Protein AF-A0A0J7YPD6-F1 (afdb_monomer)

Foldseek 3Di:
DDPDDPVCVVVVVVVCVVDPDHDDDDDDLPQLVVLVVVLVVLVVVLVVLVVVVVVVVVVQVVVVVVCVVVVHDDDPVNRDPDPPPVNVVVSVVVSVVSVVVSVVSVVDDRDRPPDDPVCPPPVCVVPPDDDPVVVVVPPD

pLDDT: mean 75.89, std 16.98, range [38.28, 95.06]

Structure (mmCIF, N/CA/C/O backbone):
data_AF-A0A0J7YPD6-F1
#
_entry.id   AF-A0A0J7YPD6-F1
#
loop_
_atom_site.group_PDB
_atom_site.id
_atom_site.type_symbol
_atom_site.label_atom_id
_atom_site.label_alt_id
_atom_site.label_comp_id
_atom_site.label_asym_id
_atom_site.label_entity_id
_atom_site.label_seq_id
_atom_site.pdbx_PDB_ins_code
_atom_site.Cartn_x
_atom_site.Cartn_y
_atom_site.Cartn_z
_atom_site.occupancy
_atom_site.B_iso_or_equiv
_atom_site.auth_seq_id
_atom_site.auth_comp_id
_atom_site.auth_asym_id
_atom_site.auth_atom_id
_atom_site.pdbx_PDB_model_num
ATOM 1 N N . LEU A 1 1 ? -11.935 5.839 20.590 1.00 57.03 1 LEU A N 1
ATOM 2 C CA . LEU A 1 1 ? -10.568 6.197 20.111 1.00 57.03 1 LEU A CA 1
ATOM 3 C C . LEU A 1 1 ? -10.530 7.698 19.821 1.00 57.03 1 LEU A C 1
ATOM 5 O O . LEU A 1 1 ? -11.431 8.172 19.143 1.00 57.03 1 LEU A O 1
ATOM 9 N N . ILE A 1 2 ? -9.546 8.437 20.335 1.00 68.94 2 ILE A N 1
ATOM 10 C CA . ILE A 1 2 ? -9.393 9.885 20.109 1.00 68.94 2 ILE A CA 1
ATOM 11 C C . ILE A 1 2 ? -8.070 10.099 19.371 1.00 68.94 2 ILE A C 1
ATOM 13 O O . ILE A 1 2 ? -7.043 9.566 19.787 1.00 68.94 2 ILE A O 1
ATOM 17 N N . LEU A 1 3 ? -8.101 10.828 18.255 1.00 76.44 3 LEU A N 1
ATOM 18 C CA . LEU A 1 3 ? -6.914 11.138 17.458 1.00 76.44 3 LEU A CA 1
ATOM 19 C C . LEU A 1 3 ? -6.301 12.444 17.969 1.00 76.44 3 LEU A C 1
ATOM 21 O O . LEU A 1 3 ? -6.533 13.507 17.406 1.00 76.44 3 LEU A O 1
ATOM 25 N N . VAL A 1 4 ? -5.559 12.354 19.071 1.00 85.25 4 VAL A N 1
ATOM 26 C CA . VAL A 1 4 ? -4.825 13.477 19.669 1.00 85.25 4 VAL A CA 1
ATOM 27 C C . VAL A 1 4 ? -3.353 13.099 19.736 1.00 85.25 4 VAL A C 1
ATOM 29 O O . VAL A 1 4 ? -3.005 11.966 20.083 1.00 85.25 4 VAL A O 1
ATOM 32 N N . SER A 1 5 ? -2.480 14.028 19.351 1.00 85.62 5 SER A N 1
ATOM 33 C CA . SER A 1 5 ? -1.040 13.812 19.448 1.00 85.62 5 SER A CA 1
ATOM 34 C C . SER A 1 5 ? -0.618 13.721 20.927 1.00 85.62 5 SER A C 1
ATOM 36 O O . SER A 1 5 ? -1.230 14.371 21.776 1.00 85.62 5 SER A O 1
ATOM 38 N N . PRO A 1 6 ? 0.435 12.960 21.286 1.00 88.06 6 PRO A N 1
ATOM 39 C CA . PRO A 1 6 ? 0.851 12.828 22.687 1.00 88.06 6 PRO A CA 1
ATOM 40 C C . PRO A 1 6 ? 1.139 14.172 23.372 1.00 88.06 6 PRO A C 1
ATOM 42 O O . PRO A 1 6 ? 0.912 14.320 24.569 1.00 88.06 6 PRO A O 1
ATOM 45 N N . ASN A 1 7 ? 1.600 15.160 22.599 1.00 91.69 7 ASN A N 1
ATOM 46 C CA . ASN A 1 7 ? 1.915 16.505 23.072 1.00 91.69 7 ASN A CA 1
ATOM 47 C C . ASN A 1 7 ? 0.664 17.322 23.451 1.00 91.69 7 ASN A C 1
ATOM 49 O O . ASN A 1 7 ? 0.719 18.194 24.311 1.00 91.69 7 ASN A O 1
ATOM 53 N N . GLU A 1 8 ? -0.478 17.033 22.829 1.00 92.62 8 GLU A N 1
ATOM 54 C CA . GLU A 1 8 ? -1.731 17.781 22.999 1.00 92.62 8 GLU A CA 1
ATOM 55 C C . GLU A 1 8 ? -2.696 17.111 23.992 1.00 92.62 8 GLU A C 1
ATOM 57 O O . GLU A 1 8 ? -3.761 17.653 24.298 1.00 92.62 8 GLU A O 1
ATOM 62 N N . MET A 1 9 ? -2.318 15.955 24.548 1.00 88.88 9 MET A N 1
ATOM 63 C CA . MET A 1 9 ? -3.164 15.160 25.444 1.00 88.88 9 MET A CA 1
ATOM 64 C C . MET A 1 9 ? -3.577 15.935 26.706 1.00 88.88 9 MET A C 1
ATOM 66 O O . MET A 1 9 ? -4.706 15.817 27.182 1.00 88.88 9 MET A O 1
ATOM 70 N N . THR A 1 10 ? -2.680 16.772 27.233 1.00 89.88 10 THR A N 1
ATOM 71 C CA . THR A 1 10 ? -2.937 17.596 28.423 1.00 89.88 10 THR A CA 1
ATOM 72 C C . THR A 1 10 ? -4.004 18.660 28.160 1.00 89.88 10 THR A C 1
ATOM 74 O O . THR A 1 10 ? -4.907 18.842 28.976 1.00 89.88 10 THR A O 1
ATOM 77 N N . ALA A 1 11 ? -3.940 19.335 27.007 1.00 90.12 11 ALA A N 1
ATOM 78 C CA . ALA A 1 11 ? -4.933 20.333 26.609 1.00 90.12 11 ALA A CA 1
ATOM 79 C C . ALA A 1 11 ? -6.293 19.679 26.332 1.00 90.12 11 ALA A C 1
ATOM 81 O O . ALA A 1 11 ? -7.322 20.167 26.797 1.00 90.12 11 ALA A O 1
ATOM 82 N N . TYR A 1 12 ? -6.288 18.526 25.659 1.00 87.94 12 TYR A N 1
ATOM 83 C CA . TYR A 1 12 ? -7.489 17.728 25.434 1.00 87.94 12 TYR A CA 1
ATOM 84 C C . TYR A 1 12 ? -8.196 17.370 26.750 1.00 87.94 12 TYR A C 1
ATOM 86 O O . TYR A 1 12 ? -9.387 17.634 26.896 1.00 87.94 12 TYR A O 1
ATOM 94 N N . ASN A 1 13 ? -7.464 16.846 27.738 1.00 87.50 13 ASN A N 1
ATOM 95 C CA . ASN A 1 13 ? -8.042 16.471 29.032 1.00 87.50 13 ASN A CA 1
ATOM 96 C C . ASN A 1 13 ? -8.658 17.666 29.769 1.00 87.50 13 ASN A C 1
ATOM 98 O O . ASN A 1 13 ? -9.724 17.524 30.365 1.00 87.50 13 ASN A O 1
ATOM 102 N N . ARG A 1 14 ? -8.025 18.845 29.694 1.00 89.56 14 ARG A N 1
ATOM 103 C CA . ARG A 1 14 ? -8.584 20.084 30.250 1.00 89.56 14 ARG A CA 1
ATOM 104 C C . ARG A 1 14 ? -9.921 20.430 29.593 1.00 89.56 14 ARG A C 1
ATOM 106 O O . ARG A 1 14 ? -10.905 20.634 30.291 1.00 89.56 14 ARG A O 1
ATOM 113 N N . HIS A 1 15 ? -9.979 20.418 28.262 1.00 87.31 15 HIS A N 1
ATOM 114 C CA . HIS A 1 15 ? -11.220 20.697 27.541 1.00 87.31 15 HIS A CA 1
ATOM 115 C C . HIS A 1 15 ? -12.322 19.683 27.866 1.00 87.31 15 HIS A C 1
ATOM 117 O O . HIS A 1 15 ? -13.461 20.080 28.088 1.00 87.31 15 HIS A O 1
ATOM 123 N N . VAL A 1 16 ? -11.991 18.391 27.958 1.00 85.62 16 VAL A N 1
ATOM 124 C CA . VAL A 1 16 ? -12.953 17.341 28.337 1.00 85.62 16 VAL A CA 1
ATOM 125 C C . VAL A 1 16 ? -13.523 17.560 29.740 1.00 85.62 16 VAL A C 1
ATOM 127 O O . VAL A 1 16 ? -14.699 17.284 29.947 1.00 85.62 16 VAL A O 1
ATOM 130 N N . GLN A 1 17 ? -12.725 18.057 30.690 1.00 86.19 17 GLN A N 1
ATOM 131 C CA . GLN A 1 17 ? -13.209 18.398 32.034 1.00 86.19 17 GLN A CA 1
ATOM 132 C C . GLN A 1 17 ? -14.121 19.632 32.038 1.00 86.19 17 GLN A C 1
ATOM 134 O O . GLN A 1 17 ? -15.104 19.655 32.776 1.00 86.19 17 GLN A O 1
ATOM 139 N N . ASP A 1 18 ? -13.824 20.629 31.201 1.00 89.94 18 ASP A N 1
ATOM 140 C CA . ASP A 1 18 ? -14.636 21.846 31.066 1.00 89.94 18 ASP A CA 1
ATOM 141 C C . ASP A 1 18 ? -15.986 21.575 30.358 1.00 89.94 18 ASP A C 1
ATOM 143 O O . ASP A 1 18 ? -16.964 22.313 30.522 1.00 89.94 18 ASP A O 1
ATOM 147 N N . LEU A 1 19 ? -16.067 20.497 29.573 1.00 87.00 19 LEU A N 1
ATOM 148 C CA . LEU A 1 19 ? -17.271 20.055 28.873 1.00 87.00 19 LEU A CA 1
ATOM 149 C C . LEU A 1 19 ? -18.284 19.411 29.841 1.00 87.00 19 LEU A C 1
ATOM 151 O O . LEU A 1 19 ? -18.050 18.363 30.432 1.00 87.00 19 LEU A O 1
ATOM 155 N N . LYS A 1 20 ? -19.487 19.994 29.933 1.00 78.88 20 LYS A N 1
ATOM 156 C CA . LYS A 1 20 ? -20.601 19.487 30.769 1.00 78.88 20 LYS A CA 1
ATOM 157 C C . LYS A 1 20 ? -21.237 18.182 30.267 1.00 78.88 20 LYS A C 1
ATOM 159 O O . LYS A 1 20 ? -22.073 17.601 30.957 1.00 78.88 20 LYS A O 1
ATOM 164 N N . HIS A 1 21 ? -20.893 17.743 29.059 1.00 79.69 21 HIS A N 1
ATOM 165 C CA . HIS A 1 21 ? -21.481 16.574 28.412 1.00 79.69 21 HIS A CA 1
ATOM 166 C C . HIS A 1 21 ? -20.394 15.587 28.003 1.00 79.69 21 HIS A C 1
ATOM 168 O O . HIS A 1 21 ? -19.321 15.977 27.543 1.00 79.69 21 HIS A O 1
ATOM 174 N N . LYS A 1 22 ? -20.692 14.292 28.145 1.00 78.31 22 LYS A N 1
ATOM 175 C CA . LYS A 1 22 ? -19.779 13.222 27.747 1.00 78.31 22 LYS A CA 1
ATOM 176 C C . LYS A 1 22 ? -19.622 13.230 26.226 1.00 78.31 22 LYS A C 1
ATOM 178 O O . LYS A 1 22 ? -20.614 13.125 25.508 1.00 78.31 22 LYS A O 1
ATOM 183 N N . ILE A 1 23 ? -18.383 13.328 25.746 1.00 80.19 23 ILE A N 1
ATOM 184 C CA . ILE A 1 23 ? -18.084 13.194 24.317 1.00 80.19 23 ILE A CA 1
ATOM 185 C C . ILE A 1 23 ? -18.382 11.741 23.918 1.00 80.19 23 ILE A C 1
ATOM 187 O O . ILE A 1 23 ? -17.820 10.827 24.534 1.00 80.19 23 ILE A O 1
ATOM 191 N N . PRO A 1 24 ? -19.265 11.495 22.935 1.00 75.31 24 PRO A N 1
ATOM 192 C CA . PRO A 1 24 ? -19.485 10.149 22.437 1.00 75.31 24 PRO A CA 1
ATOM 193 C C . PRO A 1 24 ? -18.191 9.638 21.808 1.00 75.31 24 PRO A C 1
ATOM 195 O O . PRO A 1 24 ? -17.550 10.326 21.011 1.00 75.31 24 PRO A O 1
ATOM 198 N N . GLU A 1 25 ? -17.789 8.426 22.176 1.00 72.00 25 GLU A N 1
ATOM 199 C CA . GLU A 1 25 ? -16.646 7.804 21.528 1.00 72.00 25 GLU A CA 1
ATOM 200 C C . GLU A 1 25 ? -16.975 7.524 20.065 1.00 72.00 25 GLU A C 1
ATOM 202 O O . GLU A 1 25 ? -18.035 6.986 19.743 1.00 72.00 25 GLU A O 1
ATOM 207 N N . PHE A 1 26 ? -16.048 7.880 19.177 1.00 73.25 26 PHE A N 1
ATOM 208 C CA . PHE A 1 26 ? -16.195 7.559 17.768 1.00 73.25 26 PHE A CA 1
ATOM 209 C C . PHE A 1 26 ? -16.233 6.029 17.601 1.00 73.25 26 PHE A C 1
ATOM 211 O O . PHE A 1 26 ? -15.287 5.362 18.051 1.00 73.25 26 PHE A O 1
ATOM 218 N N . PRO A 1 27 ? -17.285 5.465 16.978 1.00 72.06 27 PRO A N 1
ATOM 219 C CA . PRO A 1 27 ? -17.408 4.027 16.789 1.00 72.06 27 PRO A CA 1
ATOM 220 C C . PRO A 1 27 ? -16.392 3.575 15.735 1.00 72.06 27 PRO A C 1
ATOM 222 O O . PRO A 1 27 ? -16.632 3.636 14.531 1.00 72.06 27 PRO A O 1
ATOM 225 N N . VAL A 1 28 ? -15.207 3.162 16.188 1.00 70.25 28 VAL A N 1
ATOM 226 C CA . VAL A 1 28 ? -14.197 2.566 15.311 1.00 70.25 28 VAL A CA 1
ATOM 227 C C . VAL A 1 28 ? -14.427 1.064 15.259 1.00 70.25 28 VAL A C 1
ATOM 229 O O . VAL A 1 28 ? -14.141 0.348 16.219 1.00 70.25 28 VAL A O 1
ATOM 232 N N . GLU A 1 29 ? -14.845 0.573 14.099 1.00 71.88 29 GLU A N 1
ATOM 233 C CA . GLU A 1 29 ? -14.910 -0.858 13.808 1.00 71.88 29 GLU A CA 1
ATOM 234 C C . GLU A 1 29 ? -13.499 -1.441 13.624 1.00 71.88 29 GLU A C 1
ATOM 236 O O . GLU A 1 29 ? -13.008 -1.646 12.510 1.00 71.88 29 GLU A O 1
ATOM 241 N N . LEU A 1 30 ? -12.814 -1.723 14.740 1.00 74.81 30 LEU A N 1
ATOM 242 C CA . LEU A 1 30 ? -11.449 -2.274 14.753 1.00 74.81 30 LEU A CA 1
ATOM 243 C C . LEU A 1 30 ? -11.344 -3.589 13.967 1.00 74.81 30 LEU A C 1
ATOM 245 O O . LEU A 1 30 ? -10.319 -3.871 13.348 1.00 74.81 30 LEU A O 1
ATOM 249 N N . ASN A 1 31 ? -12.435 -4.357 13.924 1.00 75.69 31 ASN A N 1
ATOM 250 C CA . ASN A 1 31 ? -12.535 -5.613 13.187 1.00 75.69 31 ASN A CA 1
ATOM 251 C C . ASN A 1 31 ? -12.317 -5.455 11.672 1.00 75.69 31 ASN A C 1
ATOM 253 O O . ASN A 1 31 ? -11.867 -6.397 11.019 1.00 75.69 31 ASN A O 1
ATOM 257 N N . MET A 1 32 ? -12.618 -4.279 11.112 1.00 77.44 32 MET A N 1
ATOM 258 C CA . MET A 1 32 ? -12.430 -3.983 9.689 1.00 77.44 32 MET A CA 1
ATOM 259 C C . MET A 1 32 ? -11.038 -3.424 9.383 1.00 77.44 32 MET A C 1
ATOM 261 O O . MET A 1 32 ? -10.592 -3.476 8.236 1.00 77.44 32 MET A O 1
ATOM 265 N N . LEU A 1 33 ? -10.308 -2.934 10.388 1.00 83.06 33 LEU A N 1
ATOM 266 C CA . LEU A 1 33 ? -8.992 -2.338 10.168 1.00 83.06 33 LEU A CA 1
ATOM 267 C C . LEU A 1 33 ? -7.956 -3.362 9.709 1.00 83.06 33 LEU A C 1
ATOM 269 O O 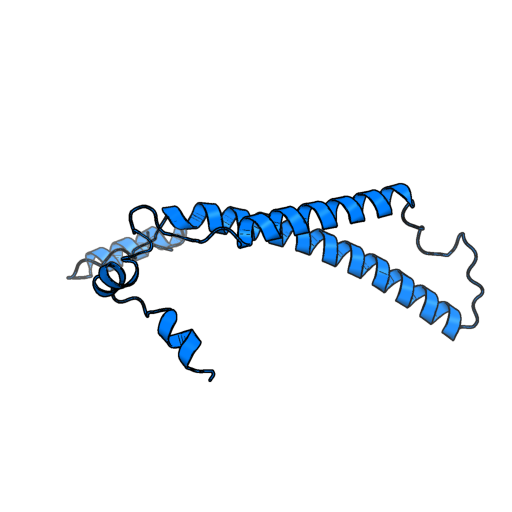. LEU A 1 33 ? -7.128 -3.038 8.864 1.00 83.06 33 LEU A O 1
ATOM 273 N N . ASP A 1 34 ? -7.995 -4.592 10.213 1.00 84.56 34 ASP A N 1
ATOM 274 C CA . ASP A 1 34 ? -7.039 -5.632 9.819 1.00 84.56 34 ASP A CA 1
ATOM 275 C C . ASP A 1 34 ? -7.106 -6.002 8.328 1.00 84.56 34 ASP A C 1
ATOM 277 O O . ASP A 1 34 ? -6.061 -5.970 7.665 1.00 84.56 34 ASP A O 1
ATOM 281 N N . PRO A 1 35 ? -8.280 -6.330 7.745 1.00 86.44 35 PRO A N 1
ATOM 282 C CA . PRO A 1 35 ? -8.366 -6.588 6.310 1.00 86.44 35 PRO A CA 1
ATOM 283 C C . PRO A 1 35 ? -8.035 -5.346 5.472 1.00 86.44 35 PRO A C 1
ATOM 285 O O . PRO A 1 35 ? -7.371 -5.472 4.443 1.00 86.44 35 PRO A O 1
ATOM 288 N N . ILE A 1 36 ? -8.403 -4.141 5.924 1.00 88.69 36 ILE A N 1
ATOM 289 C CA . ILE A 1 36 ? -8.036 -2.894 5.236 1.00 88.69 36 ILE A CA 1
ATOM 290 C C . ILE A 1 36 ? -6.513 -2.709 5.227 1.00 88.69 36 ILE A C 1
ATOM 292 O O . ILE A 1 36 ? -5.925 -2.485 4.169 1.00 88.69 36 ILE A O 1
ATOM 296 N N . LYS A 1 37 ? -5.844 -2.879 6.372 1.00 90.56 37 LYS A N 1
ATOM 297 C CA . LYS A 1 37 ? -4.380 -2.796 6.478 1.00 90.56 37 LYS A CA 1
ATOM 298 C C . LYS A 1 37 ? -3.691 -3.800 5.558 1.00 90.56 37 LYS A C 1
ATOM 300 O O . LYS A 1 37 ? -2.708 -3.446 4.910 1.00 90.56 37 LYS A O 1
ATOM 305 N N . ARG A 1 38 ? -4.202 -5.035 5.465 1.00 90.75 38 ARG A N 1
ATOM 306 C CA . ARG A 1 38 ? -3.670 -6.050 4.540 1.00 90.75 38 ARG A CA 1
ATOM 307 C C . ARG A 1 38 ? -3.763 -5.596 3.083 1.00 90.75 38 ARG A C 1
ATOM 309 O O . ARG A 1 38 ? -2.753 -5.646 2.381 1.00 90.75 38 ARG A O 1
ATOM 316 N N . ARG A 1 39 ? -4.921 -5.083 2.655 1.00 93.75 39 ARG A N 1
ATOM 317 C CA . ARG A 1 39 ? -5.122 -4.545 1.296 1.00 93.75 39 ARG A CA 1
ATOM 318 C C . ARG A 1 39 ? -4.183 -3.389 0.990 1.00 93.75 39 ARG A C 1
ATOM 320 O O . ARG A 1 39 ? -3.500 -3.418 -0.028 1.00 93.75 39 ARG A O 1
ATOM 327 N N . VAL A 1 40 ? -4.108 -2.409 1.892 1.00 94.62 40 VAL A N 1
ATOM 328 C CA . VAL A 1 40 ? -3.244 -1.231 1.728 1.00 94.62 40 VAL A CA 1
ATOM 329 C C . VAL A 1 40 ? -1.782 -1.654 1.633 1.00 94.62 40 VAL A C 1
ATOM 331 O O . VAL A 1 40 ? -1.078 -1.214 0.733 1.00 94.62 40 VAL A O 1
ATOM 334 N N . LYS A 1 41 ? -1.325 -2.576 2.487 1.00 94.94 41 LYS A N 1
ATOM 335 C CA . LYS A 1 41 ? 0.059 -3.066 2.456 1.00 94.94 41 LYS A CA 1
ATOM 336 C C . LYS A 1 41 ? 0.410 -3.741 1.125 1.00 94.94 41 LYS A C 1
ATOM 338 O O . LYS A 1 41 ? 1.494 -3.497 0.595 1.00 94.94 41 LYS A O 1
ATOM 343 N N . LEU A 1 42 ? -0.488 -4.572 0.588 1.00 94.31 42 LEU A N 1
ATOM 344 C CA . LEU A 1 42 ? -0.307 -5.212 -0.720 1.00 94.31 42 LEU A CA 1
ATOM 345 C C . LEU A 1 42 ? -0.287 -4.177 -1.851 1.00 94.31 42 LEU A C 1
ATOM 347 O O . LEU A 1 42 ? 0.634 -4.188 -2.667 1.00 94.31 42 LEU A O 1
ATOM 351 N N . ALA A 1 43 ? -1.243 -3.246 -1.855 1.00 94.38 43 ALA A N 1
ATOM 352 C CA . ALA A 1 43 ? -1.336 -2.191 -2.858 1.00 94.38 43 ALA A CA 1
ATOM 353 C C . ALA A 1 43 ? -0.104 -1.272 -2.846 1.00 94.38 43 ALA A C 1
ATOM 355 O O . ALA A 1 43 ? 0.494 -1.044 -3.891 1.00 94.38 43 ALA A O 1
ATOM 356 N N . SER A 1 44 ? 0.350 -0.820 -1.672 1.00 95.06 44 SER A N 1
ATOM 357 C CA . SER A 1 44 ? 1.551 0.016 -1.547 1.00 95.06 44 SER A CA 1
ATOM 358 C C . SER A 1 44 ? 2.824 -0.706 -1.986 1.00 95.06 44 SER A C 1
ATOM 360 O O . SER A 1 44 ? 3.735 -0.075 -2.519 1.00 95.06 44 SER A O 1
ATOM 362 N N . ARG A 1 45 ? 2.929 -2.024 -1.765 1.00 93.44 45 ARG A N 1
ATOM 363 C CA . ARG A 1 45 ? 4.072 -2.802 -2.263 1.00 93.44 45 ARG A CA 1
ATOM 364 C C . ARG A 1 45 ? 4.056 -2.888 -3.789 1.00 93.44 45 ARG A C 1
ATOM 366 O O . ARG A 1 45 ? 5.098 -2.690 -4.408 1.00 93.44 45 ARG A O 1
ATOM 373 N N . LEU A 1 46 ? 2.889 -3.147 -4.379 1.00 93.62 46 LEU A N 1
ATOM 374 C CA . LEU A 1 46 ? 2.721 -3.183 -5.830 1.00 93.62 46 LEU A CA 1
ATOM 375 C C . LEU A 1 46 ? 3.027 -1.816 -6.462 1.00 93.62 46 LEU A C 1
ATOM 377 O O . LEU A 1 46 ? 3.782 -1.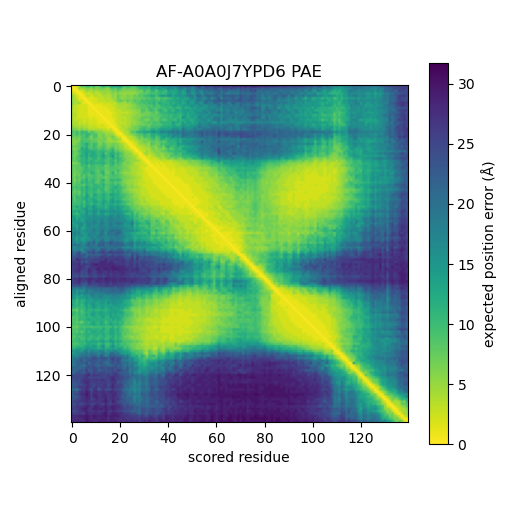751 -7.426 1.00 93.62 46 LEU A O 1
ATOM 381 N N . ASP A 1 47 ? 2.518 -0.731 -5.883 1.00 93.69 47 ASP A N 1
ATOM 382 C CA . ASP A 1 47 ? 2.739 0.635 -6.367 1.00 93.69 47 ASP A CA 1
ATOM 383 C C . ASP A 1 47 ? 4.229 1.026 -6.377 1.00 93.69 47 ASP A C 1
ATOM 385 O O . ASP A 1 47 ? 4.743 1.571 -7.356 1.00 93.69 47 ASP A O 1
ATOM 389 N N . LYS A 1 48 ? 4.983 0.639 -5.340 1.00 93.69 48 LYS A N 1
ATOM 390 C CA . LYS A 1 48 ? 6.445 0.827 -5.300 1.00 93.69 48 LYS A CA 1
ATOM 391 C C . LYS A 1 48 ? 7.171 0.084 -6.423 1.00 93.69 48 LYS A C 1
ATOM 393 O O . LYS A 1 48 ? 8.109 0.618 -7.012 1.00 93.69 48 LYS A O 1
ATOM 398 N N . LEU A 1 49 ? 6.752 -1.142 -6.734 1.00 90.06 49 LEU A N 1
ATOM 399 C CA . LEU A 1 49 ? 7.350 -1.909 -7.828 1.00 90.06 49 LEU A CA 1
ATOM 400 C C . LEU A 1 49 ? 6.991 -1.318 -9.195 1.00 90.06 49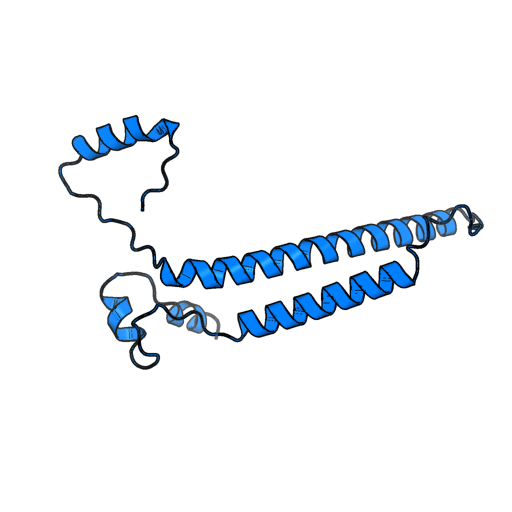 LEU A C 1
ATOM 402 O O . LEU A 1 49 ? 7.870 -1.180 -10.043 1.00 90.06 49 LEU A O 1
ATOM 406 N N . LEU A 1 50 ? 5.731 -0.926 -9.398 1.00 90.31 50 LEU A N 1
ATOM 407 C CA . LEU A 1 50 ? 5.271 -0.326 -10.651 1.00 90.31 50 LEU A CA 1
ATOM 408 C C . LEU A 1 50 ? 5.939 1.025 -10.914 1.00 90.31 50 LEU A C 1
ATOM 410 O O . LEU A 1 50 ? 6.404 1.267 -12.025 1.00 90.31 50 LEU A O 1
ATOM 414 N N . SER A 1 51 ? 6.040 1.883 -9.898 1.00 88.50 51 SER A N 1
ATOM 415 C CA . SER A 1 51 ? 6.721 3.177 -10.012 1.00 88.50 51 SER A CA 1
ATOM 416 C C . SER A 1 51 ? 8.216 3.019 -10.306 1.00 88.50 51 SER A C 1
ATOM 418 O O . SER A 1 51 ? 8.741 3.734 -11.160 1.00 88.50 51 SER A O 1
ATOM 420 N N . SER A 1 52 ? 8.892 2.038 -9.694 1.00 87.00 52 SER A N 1
ATOM 421 C CA . SER A 1 52 ? 10.293 1.718 -10.001 1.00 87.00 52 SER A CA 1
ATOM 422 C C . SER A 1 52 ? 10.481 1.248 -11.449 1.00 87.00 52 SER A C 1
ATOM 424 O O . SER A 1 52 ? 11.356 1.760 -12.151 1.00 87.00 52 SER A O 1
ATOM 426 N N . THR A 1 53 ? 9.643 0.322 -11.928 1.00 85.75 53 THR A N 1
ATOM 427 C CA . THR A 1 53 ? 9.698 -0.150 -13.321 1.00 85.75 53 THR A CA 1
ATOM 428 C C . THR A 1 53 ? 9.379 0.972 -14.305 1.00 85.75 53 THR A C 1
ATOM 430 O O . THR A 1 53 ? 10.094 1.135 -15.292 1.00 85.75 53 THR A O 1
ATOM 433 N N . LYS A 1 54 ? 8.360 1.792 -14.018 1.00 86.81 54 LYS A N 1
ATOM 434 C CA . LYS A 1 54 ? 7.984 2.939 -14.851 1.00 86.81 54 LYS A CA 1
ATOM 435 C C . LYS A 1 54 ? 9.114 3.961 -14.943 1.00 86.81 54 LYS A C 1
ATOM 437 O O . LYS A 1 54 ? 9.399 4.424 -16.040 1.00 86.81 54 LYS A O 1
ATOM 442 N N . LYS A 1 55 ? 9.783 4.276 -13.829 1.00 86.56 55 LYS A N 1
ATOM 443 C CA . LYS A 1 55 ? 10.936 5.187 -13.817 1.00 86.56 55 LYS A CA 1
ATOM 444 C C . LYS A 1 55 ? 12.076 4.646 -14.679 1.00 86.56 55 LYS A C 1
ATOM 446 O O . LYS A 1 55 ? 12.526 5.338 -15.579 1.00 86.56 55 LYS A O 1
ATOM 451 N N . SER A 1 56 ? 12.455 3.383 -14.481 1.00 83.06 56 SER A N 1
ATOM 452 C CA . SER A 1 56 ? 13.513 2.741 -15.270 1.00 83.06 56 SER A CA 1
ATOM 453 C C . SER A 1 56 ? 13.180 2.667 -16.766 1.00 83.06 56 SER A C 1
ATOM 455 O O . SER A 1 56 ? 14.054 2.878 -17.598 1.00 83.06 56 SER A O 1
ATOM 457 N N . SER A 1 57 ? 11.925 2.389 -17.131 1.00 83.62 57 SER A N 1
ATOM 458 C CA . SER A 1 57 ? 11.487 2.403 -18.533 1.00 83.62 57 SER A CA 1
ATOM 459 C C . SER A 1 57 ? 11.463 3.815 -19.113 1.00 83.62 57 SER A C 1
ATOM 461 O O . SER A 1 57 ? 11.860 4.010 -20.253 1.00 83.62 57 SER A O 1
ATOM 463 N N . SER A 1 58 ? 11.013 4.802 -18.337 1.00 83.81 58 SER A N 1
ATOM 464 C CA . SER A 1 58 ? 10.947 6.194 -18.779 1.00 83.81 58 SER A CA 1
ATOM 465 C C . SER A 1 58 ? 12.336 6.789 -18.988 1.00 83.81 58 SER A C 1
ATOM 467 O O . SER A 1 58 ? 12.526 7.523 -19.948 1.00 83.81 58 SER A O 1
ATOM 469 N N . GLU A 1 59 ? 13.297 6.473 -18.118 1.00 83.88 59 GLU A N 1
ATOM 470 C CA . GLU A 1 59 ? 14.697 6.889 -18.263 1.00 83.88 59 GLU A CA 1
ATOM 471 C C . GLU A 1 59 ? 15.320 6.301 -19.534 1.00 83.88 59 GLU A C 1
ATOM 473 O O . GLU A 1 59 ? 15.992 7.022 -20.265 1.00 83.88 59 GLU A O 1
ATOM 478 N N . ARG A 1 60 ? 15.034 5.027 -19.847 1.00 81.56 60 ARG A N 1
ATOM 479 C CA . ARG A 1 60 ? 15.471 4.393 -21.102 1.00 81.56 60 ARG A CA 1
ATOM 480 C C . ARG A 1 60 ? 14.868 5.056 -22.328 1.00 81.56 60 ARG A C 1
ATOM 482 O O . ARG A 1 60 ? 15.614 5.485 -23.195 1.00 81.56 60 ARG A O 1
ATOM 489 N N . ASN A 1 61 ? 13.543 5.188 -22.369 1.00 84.50 61 ASN A N 1
ATOM 490 C CA . ASN A 1 61 ? 12.861 5.801 -23.508 1.00 84.50 61 ASN A CA 1
ATOM 491 C C . ASN A 1 61 ? 13.305 7.252 -23.710 1.00 84.50 61 ASN A C 1
ATOM 493 O O . ASN A 1 61 ? 13.431 7.704 -24.842 1.00 84.50 61 ASN A O 1
ATOM 497 N N . TRP A 1 62 ? 13.533 7.992 -22.620 1.00 86.62 62 TRP A N 1
ATOM 498 C CA . TRP A 1 62 ? 14.085 9.339 -22.700 1.00 86.62 62 TRP A CA 1
ATOM 499 C C . TRP A 1 62 ? 15.494 9.313 -23.297 1.00 86.62 62 TRP A C 1
ATOM 501 O O . TRP A 1 62 ? 15.758 10.054 -24.236 1.00 86.62 62 TRP A O 1
ATOM 511 N N . PHE A 1 63 ? 16.381 8.445 -22.813 1.00 82.94 63 PHE A N 1
ATOM 512 C CA . PHE A 1 63 ? 17.753 8.349 -23.313 1.00 82.94 63 PHE A CA 1
ATOM 513 C C . PHE A 1 63 ? 17.823 7.964 -24.798 1.00 82.94 63 PHE A C 1
ATOM 515 O O . PHE A 1 63 ? 18.483 8.646 -25.576 1.00 82.94 63 PHE A O 1
ATOM 522 N N . GLU A 1 64 ? 17.080 6.932 -25.200 1.00 84.31 64 GLU A N 1
ATOM 523 C CA . GLU A 1 64 ? 16.991 6.465 -26.588 1.00 84.31 64 GLU A CA 1
ATOM 524 C C . GLU A 1 64 ? 16.449 7.556 -27.518 1.00 84.31 64 GLU A C 1
ATOM 526 O O . GLU A 1 64 ? 17.013 7.816 -28.580 1.00 84.31 64 GLU A O 1
ATOM 531 N N . LYS A 1 65 ? 15.401 8.265 -27.081 1.00 86.62 65 LYS A N 1
ATOM 532 C CA . LYS A 1 65 ? 14.820 9.364 -27.851 1.00 86.62 65 LYS A CA 1
ATOM 533 C C . LYS A 1 65 ? 15.803 10.522 -28.039 1.00 86.62 65 LYS A C 1
ATOM 535 O O . LYS A 1 65 ? 15.932 11.013 -29.152 1.00 86.62 65 LYS A O 1
ATOM 540 N N . ASN A 1 66 ? 16.513 10.937 -26.987 1.00 86.56 66 ASN A N 1
ATOM 541 C CA . ASN A 1 66 ? 17.495 12.022 -27.107 1.00 86.56 66 ASN A CA 1
ATOM 542 C C . ASN A 1 66 ? 18.687 11.624 -27.985 1.00 86.56 66 ASN A C 1
ATOM 544 O O . ASN A 1 66 ? 19.158 12.443 -28.765 1.00 86.56 66 ASN A O 1
ATOM 548 N N . ALA A 1 67 ? 19.165 10.381 -27.887 1.00 84.81 67 ALA A N 1
ATOM 549 C CA . ALA A 1 67 ? 20.238 9.900 -28.754 1.00 84.81 67 ALA A CA 1
ATOM 550 C C . ALA A 1 67 ? 19.814 9.918 -30.230 1.00 84.81 67 ALA A C 1
ATOM 552 O O . ALA A 1 67 ? 20.565 10.402 -31.072 1.00 84.81 67 ALA A O 1
ATOM 553 N N . SER A 1 68 ? 18.583 9.480 -30.521 1.00 84.44 68 SER A N 1
ATOM 554 C CA . SER A 1 68 ? 18.009 9.553 -31.867 1.00 84.44 68 SER A CA 1
ATOM 555 C C . SER A 1 68 ? 17.825 10.989 -32.359 1.00 84.44 68 SER A C 1
ATOM 557 O O . SER A 1 68 ? 18.021 11.239 -33.540 1.00 84.44 68 SER A O 1
ATOM 559 N N . GLU A 1 69 ? 17.437 11.928 -31.495 1.00 86.69 69 GLU A N 1
ATOM 560 C CA . GLU A 1 69 ? 17.291 13.344 -31.867 1.00 86.69 69 GLU A CA 1
ATOM 561 C C . GLU A 1 69 ? 18.641 14.032 -32.123 1.00 86.69 69 GLU A C 1
ATOM 563 O O . GLU A 1 69 ? 18.694 15.028 -32.840 1.00 86.69 69 GLU A O 1
ATOM 568 N N . MET A 1 70 ? 19.729 13.510 -31.551 1.00 85.50 70 MET A N 1
ATOM 569 C CA . MET A 1 70 ? 21.086 14.034 -31.727 1.00 85.50 70 MET A CA 1
ATOM 570 C C . MET A 1 70 ? 21.919 13.260 -32.764 1.00 85.50 70 MET A C 1
ATOM 572 O O . MET A 1 70 ? 23.117 13.520 -32.868 1.00 85.50 70 MET A O 1
ATOM 576 N N . ASP A 1 71 ? 21.316 12.320 -33.505 1.00 81.38 71 ASP A N 1
ATOM 577 C CA . ASP A 1 71 ? 22.003 11.395 -34.428 1.00 81.38 71 ASP A CA 1
ATOM 578 C C . ASP A 1 71 ? 23.222 10.690 -33.788 1.00 81.38 71 ASP A C 1
ATOM 580 O O . ASP A 1 71 ? 24.233 10.401 -34.433 1.00 81.38 71 ASP A O 1
ATOM 584 N N . ILE A 1 72 ? 23.137 10.400 -32.485 1.00 80.56 72 ILE A N 1
ATOM 585 C CA . ILE A 1 72 ? 24.181 9.697 -31.736 1.00 80.56 72 ILE A CA 1
ATOM 586 C C . ILE A 1 72 ? 23.955 8.191 -31.880 1.00 80.56 72 ILE A C 1
ATOM 588 O O . ILE A 1 72 ? 22.908 7.667 -31.496 1.00 80.56 72 ILE A O 1
ATOM 592 N N . ILE A 1 73 ? 24.968 7.476 -32.376 1.00 72.81 73 ILE A N 1
ATOM 593 C CA . ILE A 1 73 ? 24.980 6.010 -32.374 1.00 72.81 73 ILE A CA 1
ATOM 594 C C . ILE A 1 73 ? 25.194 5.541 -30.931 1.00 72.81 73 ILE A C 1
ATOM 596 O O . ILE A 1 73 ? 26.214 5.837 -30.309 1.00 72.81 73 ILE A O 1
ATOM 600 N N . LEU A 1 74 ? 24.204 4.835 -30.390 1.00 66.25 74 LEU A N 1
ATOM 601 C CA . LEU A 1 74 ? 24.270 4.222 -29.069 1.00 66.25 74 LEU A CA 1
ATOM 602 C C . LEU A 1 74 ? 25.108 2.943 -29.131 1.00 66.25 74 LEU A C 1
ATOM 604 O O . LEU A 1 74 ? 24.628 1.926 -29.625 1.00 66.25 74 LEU A O 1
ATOM 608 N N . ASP A 1 75 ? 26.329 2.985 -28.600 1.00 67.25 75 ASP A N 1
ATOM 609 C CA . ASP A 1 75 ? 27.067 1.765 -28.264 1.00 67.25 75 ASP A CA 1
ATOM 610 C C . ASP A 1 75 ? 26.454 1.096 -27.021 1.00 67.25 75 ASP A C 1
ATOM 612 O O . ASP A 1 75 ? 25.993 1.773 -26.093 1.00 67.25 75 ASP A O 1
ATOM 616 N N . ASP A 1 76 ? 26.498 -0.240 -26.974 1.00 62.47 76 ASP A N 1
ATOM 617 C CA . ASP A 1 76 ? 25.977 -1.063 -25.866 1.00 62.47 76 ASP A CA 1
ATOM 618 C C . ASP A 1 76 ? 26.569 -0.67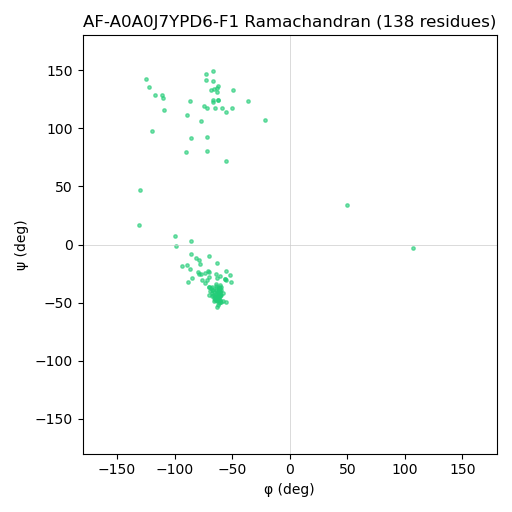4 -24.490 1.00 62.47 76 ASP A C 1
ATOM 620 O O . ASP A 1 76 ? 25.935 -0.888 -23.453 1.00 62.47 76 ASP A O 1
ATOM 624 N N . ASP A 1 77 ? 27.746 -0.037 -24.476 1.00 64.69 77 ASP A N 1
ATOM 625 C CA . ASP A 1 77 ? 28.435 0.451 -23.275 1.00 64.69 77 ASP A CA 1
ATOM 626 C C . ASP A 1 77 ? 27.891 1.795 -22.741 1.00 64.69 77 ASP A C 1
ATOM 628 O O . ASP A 1 77 ? 28.038 2.101 -21.553 1.00 64.69 77 ASP A O 1
ATOM 632 N N . LEU A 1 78 ? 27.253 2.603 -23.598 1.00 61.28 78 LEU A N 1
ATOM 633 C CA . LEU A 1 78 ? 26.647 3.898 -23.250 1.00 61.28 78 LEU A CA 1
ATOM 634 C C . LEU A 1 78 ? 25.162 3.772 -22.896 1.00 61.28 78 LEU A C 1
ATOM 636 O O . LEU A 1 78 ? 24.604 4.660 -22.242 1.00 61.28 78 LEU A O 1
ATOM 640 N N . ALA A 1 79 ? 24.516 2.673 -23.291 1.00 61.59 79 ALA A N 1
ATOM 641 C CA . ALA A 1 79 ? 23.136 2.398 -22.930 1.00 61.59 79 ALA A CA 1
ATOM 642 C C . ALA A 1 79 ? 22.990 2.239 -21.398 1.00 61.59 79 ALA A C 1
ATOM 644 O O . ALA A 1 79 ? 23.778 1.534 -20.758 1.00 61.59 79 ALA A O 1
ATOM 645 N N . PRO A 1 80 ? 21.976 2.859 -20.759 1.00 63.06 80 PRO A N 1
ATOM 646 C CA . PRO A 1 80 ? 21.734 2.703 -19.329 1.00 63.06 80 PRO A CA 1
ATOM 647 C C . PRO A 1 80 ? 21.594 1.218 -18.996 1.00 63.06 80 PRO A C 1
ATOM 649 O O . PRO A 1 80 ? 20.642 0.581 -19.453 1.00 63.06 80 PRO A O 1
ATOM 652 N N . LYS A 1 81 ? 22.560 0.705 -18.208 1.00 63.81 81 LYS A N 1
ATOM 653 C CA . LYS A 1 81 ? 22.765 -0.713 -17.854 1.00 63.81 81 LYS A CA 1
ATOM 654 C C . LYS A 1 81 ? 21.485 -1.517 -18.035 1.00 63.81 81 LYS A C 1
ATOM 656 O O . LYS A 1 81 ? 20.540 -1.366 -17.246 1.00 63.81 81 LYS A O 1
ATOM 661 N N . MET A 1 82 ? 21.447 -2.353 -19.077 1.00 59.25 82 MET A N 1
ATOM 662 C CA . MET A 1 82 ? 20.342 -3.283 -19.271 1.00 59.25 82 MET A CA 1
ATOM 663 C C . MET A 1 82 ? 20.150 -4.027 -17.953 1.00 59.25 82 MET A C 1
ATOM 665 O O . MET A 1 82 ? 21.062 -4.668 -17.431 1.00 59.25 82 MET A O 1
ATOM 669 N N . THR A 1 83 ? 18.977 -3.861 -17.344 1.00 62.97 83 THR A N 1
ATOM 670 C CA . THR A 1 83 ? 18.636 -4.648 -16.165 1.00 62.97 83 THR A CA 1
ATOM 671 C C . THR A 1 83 ? 18.699 -6.094 -16.605 1.00 62.97 83 THR A C 1
ATOM 673 O O . THR A 1 83 ? 17.932 -6.455 -17.495 1.00 62.97 83 THR A O 1
ATOM 676 N N . ASP A 1 84 ? 19.607 -6.873 -16.008 1.00 70.50 84 ASP A N 1
ATOM 677 C CA . ASP A 1 84 ? 19.801 -8.297 -16.285 1.00 70.50 84 ASP A CA 1
ATOM 678 C C . ASP A 1 84 ? 18.442 -8.948 -16.566 1.00 70.50 84 ASP A C 1
ATOM 680 O O . ASP A 1 84 ? 17.524 -8.824 -15.746 1.00 70.50 84 ASP A O 1
ATOM 684 N N . HIS A 1 85 ? 18.280 -9.592 -17.723 1.00 71.00 85 HIS A N 1
ATOM 685 C CA . HIS A 1 85 ? 17.014 -10.198 -18.136 1.00 71.00 85 HIS A CA 1
ATOM 686 C C . HIS A 1 85 ? 16.437 -11.120 -17.051 1.00 71.00 85 HIS A C 1
ATOM 688 O O . HIS A 1 85 ? 15.218 -11.179 -16.863 1.00 71.00 85 HIS A O 1
ATOM 694 N N . ARG A 1 86 ? 17.297 -11.781 -16.259 1.00 73.75 86 ARG A N 1
ATOM 695 C CA . ARG A 1 86 ? 16.863 -12.574 -15.098 1.00 73.75 86 ARG A CA 1
ATOM 696 C C . ARG A 1 86 ? 16.243 -11.708 -14.003 1.00 73.75 86 ARG A C 1
ATOM 698 O O . ARG A 1 86 ? 15.239 -12.097 -13.410 1.00 73.75 86 ARG A O 1
ATOM 705 N N . SER A 1 87 ? 16.815 -10.537 -13.734 1.00 80.62 87 SER A N 1
ATOM 706 C CA . SER A 1 87 ? 16.293 -9.573 -12.760 1.00 80.62 87 SER A CA 1
ATOM 707 C C . SER A 1 87 ? 14.966 -8.949 -13.210 1.00 80.62 87 SER A C 1
ATOM 709 O O . SER A 1 87 ? 14.066 -8.786 -12.386 1.00 80.62 87 SER A O 1
ATOM 711 N N . ALA A 1 88 ? 14.805 -8.672 -14.508 1.00 80.56 88 ALA A N 1
ATOM 712 C CA . ALA A 1 88 ? 13.567 -8.143 -15.077 1.00 80.56 88 ALA A CA 1
ATOM 713 C C . ALA A 1 88 ? 12.424 -9.163 -14.966 1.00 80.56 88 ALA A C 1
ATOM 715 O O . ALA A 1 88 ? 11.373 -8.851 -14.407 1.00 80.56 88 ALA A O 1
ATOM 716 N N . LYS A 1 89 ? 12.677 -10.415 -15.369 1.00 85.38 89 LYS A N 1
ATOM 717 C CA . LYS A 1 89 ? 11.698 -11.508 -15.275 1.00 85.38 89 LYS A CA 1
ATOM 718 C C . LYS A 1 89 ? 11.273 -11.803 -13.832 1.00 85.38 89 LYS A C 1
ATOM 720 O O . LYS A 1 89 ? 10.107 -12.082 -13.570 1.00 85.38 89 LYS A O 1
ATOM 725 N N . ARG A 1 90 ? 12.204 -11.711 -12.872 1.00 86.62 90 ARG A N 1
ATOM 726 C CA . ARG A 1 90 ? 11.889 -11.836 -11.436 1.00 86.62 90 ARG A CA 1
ATOM 727 C C . ARG A 1 90 ? 10.956 -10.725 -10.956 1.00 86.62 90 ARG A C 1
ATOM 729 O O . ARG A 1 90 ? 9.984 -11.022 -10.271 1.00 86.62 90 ARG A O 1
ATOM 736 N N . LYS A 1 91 ? 11.225 -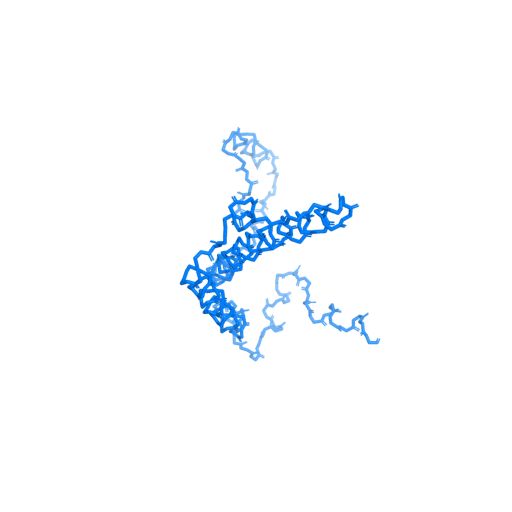9.469 -11.332 1.00 86.50 91 LYS A N 1
ATOM 737 C CA . LYS A 1 91 ? 10.375 -8.322 -10.972 1.00 86.50 91 LYS A CA 1
ATOM 738 C C . LYS A 1 91 ? 8.979 -8.434 -11.579 1.00 86.50 91 LYS A C 1
ATOM 740 O O . LYS A 1 91 ? 8.005 -8.132 -10.904 1.00 86.50 91 LYS A O 1
ATOM 745 N N . GLU A 1 92 ? 8.880 -8.883 -12.824 1.00 88.19 92 GLU A N 1
ATOM 746 C CA . GLU A 1 92 ? 7.601 -9.097 -13.504 1.00 88.19 92 GLU A CA 1
ATOM 747 C C . GLU A 1 92 ? 6.778 -10.203 -12.830 1.00 88.19 92 GLU A C 1
ATOM 749 O O . GLU A 1 92 ? 5.613 -9.996 -12.495 1.00 88.19 92 GLU A O 1
ATOM 754 N N . SER A 1 93 ? 7.406 -11.342 -12.517 1.00 91.62 93 SER A N 1
ATOM 755 C CA . SER A 1 93 ? 6.760 -12.419 -11.758 1.00 91.62 93 SER A CA 1
ATOM 756 C C . SER A 1 93 ? 6.312 -11.961 -10.364 1.00 91.62 93 SER A C 1
ATOM 758 O O . SER A 1 93 ? 5.211 -12.303 -9.928 1.00 91.62 93 SER A O 1
ATOM 760 N N . GLU A 1 94 ? 7.122 -11.151 -9.674 1.00 91.69 94 GLU A N 1
ATOM 761 C CA . GLU A 1 94 ? 6.741 -10.563 -8.388 1.00 91.69 94 GLU A CA 1
ATOM 762 C C . GLU A 1 94 ? 5.530 -9.628 -8.535 1.00 91.69 94 GLU A C 1
ATOM 764 O O . GLU A 1 94 ? 4.584 -9.730 -7.754 1.00 91.69 94 GLU A O 1
ATOM 769 N N . GLN A 1 95 ? 5.508 -8.764 -9.555 1.00 92.50 95 GLN A N 1
ATOM 770 C CA . GLN A 1 95 ? 4.368 -7.884 -9.827 1.00 92.50 95 GLN A CA 1
ATOM 771 C C . GLN A 1 95 ? 3.087 -8.674 -10.093 1.00 92.50 95 GLN A C 1
A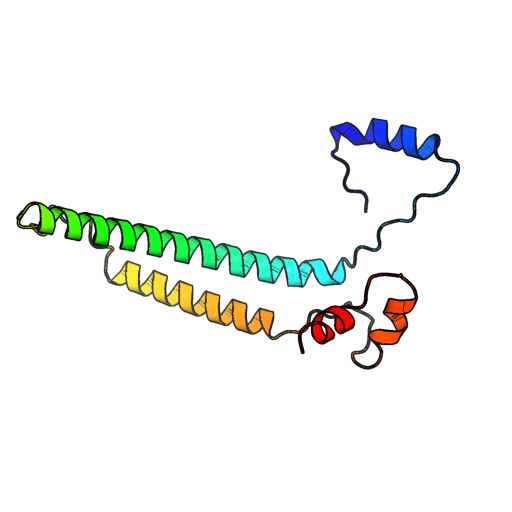TOM 773 O O . GLN A 1 95 ? 2.040 -8.327 -9.548 1.00 92.50 95 GLN A O 1
ATOM 778 N N . GLU A 1 96 ? 3.168 -9.744 -10.882 1.00 93.81 96 GLU A N 1
ATOM 779 C CA . GLU A 1 96 ? 2.018 -10.588 -11.200 1.00 93.81 96 GLU A CA 1
ATOM 780 C C . GLU A 1 96 ? 1.492 -11.314 -9.954 1.00 93.81 96 GLU A C 1
ATOM 782 O O . GLU A 1 96 ? 0.301 -11.249 -9.649 1.00 93.81 96 GLU A O 1
ATOM 787 N N . SER A 1 97 ? 2.380 -11.904 -9.147 1.00 93.94 97 SER A N 1
ATOM 788 C CA . SER A 1 97 ? 1.978 -12.539 -7.884 1.00 93.94 97 SER A CA 1
ATOM 789 C C . SER A 1 97 ? 1.305 -11.558 -6.913 1.00 93.94 97 SER A C 1
ATOM 791 O O . SER A 1 97 ? 0.305 -11.895 -6.277 1.00 93.94 97 SER A O 1
ATOM 793 N N . LEU A 1 98 ? 1.795 -10.315 -6.829 1.00 92.81 98 LEU A N 1
ATOM 794 C CA . LEU A 1 98 ? 1.199 -9.274 -5.990 1.00 92.81 98 LEU A CA 1
ATOM 795 C C . LEU A 1 98 ? -0.149 -8.790 -6.528 1.00 92.81 98 LEU A C 1
ATOM 797 O O . LEU A 1 98 ? -1.049 -8.527 -5.731 1.00 92.81 98 LEU A O 1
ATOM 801 N N . ARG A 1 99 ? -0.317 -8.701 -7.853 1.00 93.25 99 ARG A N 1
ATOM 802 C CA . ARG A 1 99 ? -1.609 -8.399 -8.488 1.00 93.25 99 ARG A CA 1
ATOM 803 C C . ARG A 1 99 ? -2.638 -9.475 -8.169 1.00 93.25 99 ARG A C 1
ATOM 805 O O . ARG A 1 99 ? -3.750 -9.141 -7.768 1.00 93.25 99 ARG A O 1
ATOM 812 N N . GLN A 1 100 ? -2.259 -10.746 -8.285 1.00 95.06 100 GLN A N 1
ATOM 813 C CA . GLN A 1 100 ? -3.132 -11.874 -7.959 1.00 95.06 100 GLN A CA 1
ATOM 814 C C . GLN A 1 100 ? -3.504 -11.888 -6.473 1.00 95.06 100 GLN A C 1
ATOM 816 O O . GLN A 1 100 ? -4.683 -11.987 -6.138 1.00 95.06 100 GLN A O 1
ATOM 821 N N . ALA A 1 101 ? -2.527 -11.700 -5.580 1.00 92.56 101 ALA A N 1
ATOM 822 C CA . ALA A 1 101 ? -2.771 -11.622 -4.141 1.00 92.56 101 ALA A CA 1
ATOM 823 C C . ALA A 1 101 ? -3.689 -10.446 -3.766 1.00 92.56 101 ALA A C 1
ATOM 825 O O . ALA A 1 101 ? -4.593 -10.602 -2.944 1.00 92.56 101 ALA A O 1
ATOM 826 N N . LEU A 1 102 ? -3.489 -9.275 -4.381 1.00 92.25 102 LEU A N 1
ATOM 827 C CA . LEU A 1 102 ? -4.346 -8.112 -4.168 1.00 92.25 102 LEU A CA 1
ATOM 828 C C . LEU A 1 102 ? -5.766 -8.371 -4.682 1.00 92.25 102 LEU A C 1
ATOM 830 O O . LEU A 1 102 ? -6.719 -8.091 -3.962 1.00 92.25 102 LEU A O 1
ATOM 834 N N . LYS A 1 103 ? -5.917 -8.943 -5.881 1.00 93.12 103 LYS A N 1
ATOM 835 C CA . LYS A 1 103 ? -7.223 -9.292 -6.455 1.00 93.12 103 LYS A CA 1
ATOM 836 C C . LYS A 1 103 ? -7.990 -10.255 -5.546 1.00 93.12 103 LYS A C 1
ATOM 838 O O . LYS A 1 103 ? -9.125 -9.961 -5.184 1.00 93.12 103 LYS A O 1
ATOM 843 N N . ALA A 1 104 ? -7.338 -11.322 -5.087 1.00 92.75 104 ALA A N 1
ATOM 844 C CA . ALA A 1 104 ? -7.933 -12.284 -4.162 1.00 92.75 104 ALA A CA 1
ATOM 845 C C . ALA A 1 104 ? -8.348 -11.645 -2.821 1.00 92.75 104 ALA A C 1
ATOM 847 O O . ALA A 1 104 ? -9.351 -12.033 -2.225 1.00 92.75 104 ALA A O 1
ATOM 848 N N . GLU A 1 105 ? -7.598 -10.657 -2.319 1.00 89.81 105 GLU A N 1
ATOM 849 C CA . GLU A 1 105 ? -7.965 -9.950 -1.086 1.00 89.81 105 GLU A CA 1
ATOM 850 C C . GLU A 1 105 ? -9.103 -8.940 -1.304 1.00 89.81 105 GLU A C 1
ATOM 852 O O . GLU A 1 105 ? -9.894 -8.713 -0.385 1.00 89.81 105 GLU A O 1
ATOM 857 N N . LEU A 1 106 ? -9.208 -8.346 -2.498 1.00 89.50 106 LEU A N 1
ATOM 858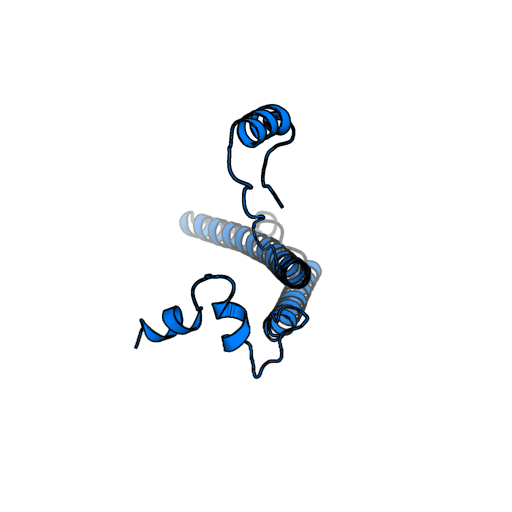 C CA . LEU A 1 106 ? -10.279 -7.420 -2.880 1.00 89.50 106 LEU A CA 1
ATOM 859 C C . LEU A 1 106 ? -11.614 -8.129 -3.133 1.00 89.50 106 LEU A C 1
ATOM 861 O O . LEU A 1 106 ? -12.652 -7.562 -2.805 1.00 89.50 106 LEU A O 1
ATOM 865 N N . GLU A 1 107 ? -11.587 -9.361 -3.646 1.00 90.06 107 GLU A N 1
ATOM 866 C CA . GLU A 1 107 ? -12.781 -10.197 -3.851 1.00 90.06 107 GLU A CA 1
ATOM 867 C C . GLU A 1 107 ? -13.482 -10.567 -2.533 1.00 90.06 107 GLU A C 1
ATOM 869 O O . GLU A 1 107 ? -14.693 -10.786 -2.501 1.00 90.06 107 GLU A O 1
ATOM 874 N N . LYS A 1 108 ? -12.749 -10.594 -1.412 1.00 86.75 108 LYS A N 1
ATOM 875 C CA . LYS A 1 108 ? -13.340 -10.831 -0.088 1.00 86.75 108 LYS A CA 1
ATOM 876 C C . LYS A 1 108 ? -14.213 -9.631 0.313 1.00 86.75 108 LYS A C 1
ATOM 878 O O . LYS A 1 108 ? -13.754 -8.495 0.233 1.00 86.75 108 LYS A O 1
ATOM 883 N N . PRO A 1 109 ? -15.447 -9.807 0.801 1.00 81.50 109 PRO A N 1
ATOM 884 C CA . PRO A 1 109 ? -16.240 -8.681 1.283 1.00 81.50 109 PRO A CA 1
ATOM 885 C C . PRO A 1 109 ? -15.693 -8.161 2.624 1.00 81.50 109 PRO A C 1
ATOM 887 O O . PRO A 1 109 ? -15.275 -8.935 3.487 1.00 81.50 109 PRO A O 1
ATOM 890 N N . LEU A 1 110 ? -15.699 -6.841 2.815 1.00 79.75 110 LEU A N 1
ATOM 891 C CA . LEU A 1 110 ? -15.358 -6.208 4.091 1.00 79.75 110 LEU A CA 1
ATOM 892 C C . LEU A 1 110 ? -16.614 -6.166 4.969 1.00 79.75 110 LEU A C 1
ATOM 894 O O . LEU A 1 110 ? -17.405 -5.236 4.856 1.00 79.75 110 LEU A O 1
ATOM 898 N N . ILE A 1 111 ? -16.820 -7.188 5.802 1.00 72.06 111 ILE A N 1
ATOM 899 C CA . ILE A 1 111 ? -17.992 -7.282 6.687 1.00 72.06 111 ILE A CA 1
ATOM 900 C C . ILE A 1 111 ? -17.536 -7.117 8.146 1.00 72.06 111 ILE A C 1
ATOM 902 O O . ILE A 1 111 ? -16.615 -7.828 8.564 1.00 72.06 111 ILE A O 1
ATOM 906 N N . PRO A 1 112 ? -18.150 -6.214 8.934 1.00 68.50 112 PRO A N 1
ATOM 907 C CA . PRO A 1 112 ? -17.896 -6.134 10.368 1.00 68.50 112 PRO A CA 1
ATOM 908 C C . PRO A 1 112 ? -18.316 -7.441 11.058 1.00 68.50 112 PRO A C 1
ATOM 910 O O . PRO A 1 112 ? -19.361 -8.025 10.761 1.00 68.50 112 PRO A O 1
ATOM 913 N N . LYS A 1 113 ? -17.485 -7.937 11.981 1.00 61.69 113 LYS A N 1
ATOM 914 C CA . LYS A 1 113 ? -17.787 -9.164 12.733 1.00 61.69 113 LYS A CA 1
ATOM 915 C C . LYS A 1 113 ? -19.060 -8.944 13.557 1.00 61.69 113 LYS A C 1
ATOM 917 O O . LYS A 1 113 ? -19.105 -8.016 14.352 1.00 61.69 113 LYS A O 1
ATOM 922 N N . GLY A 1 114 ? -20.063 -9.806 13.380 1.00 57.09 114 GLY A N 1
ATOM 923 C CA . GLY A 1 114 ? -21.334 -9.736 14.115 1.00 57.09 114 GLY A CA 1
ATOM 924 C C . GLY A 1 114 ? -22.534 -9.246 13.301 1.00 57.09 114 GLY A C 1
ATOM 925 O O . GLY A 1 114 ? -23.647 -9.276 13.812 1.00 57.09 114 GLY A O 1
ATOM 926 N N . VAL A 1 115 ? -22.348 -8.864 12.032 1.00 55.81 115 V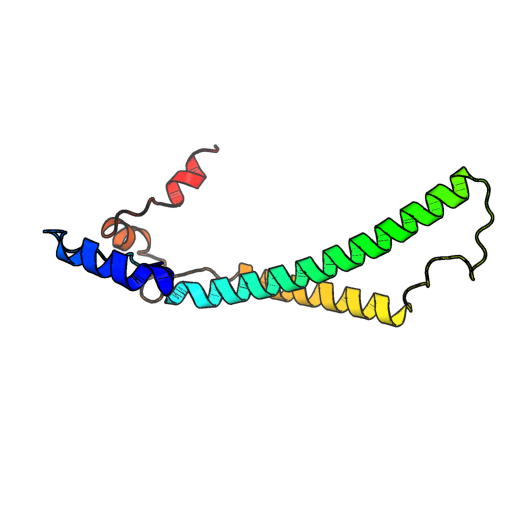AL A N 1
ATOM 927 C CA . VAL A 1 115 ? -23.456 -8.475 11.146 1.00 55.81 115 VAL A CA 1
ATOM 928 C C . VAL A 1 115 ? -23.659 -9.553 10.081 1.00 55.81 115 VAL A C 1
ATOM 930 O O . VAL A 1 115 ? -22.778 -9.829 9.268 1.00 55.81 115 VAL A O 1
ATOM 933 N N . SER A 1 116 ? -24.822 -10.209 10.107 1.00 47.22 116 SER A N 1
ATOM 934 C CA . SER A 1 116 ? -25.219 -11.157 9.061 1.00 47.22 116 SER A CA 1
ATOM 935 C C . SER A 1 116 ? -25.446 -10.411 7.744 1.00 47.22 116 SER A C 1
ATOM 937 O O . SER A 1 116 ? -26.040 -9.332 7.741 1.00 47.22 116 SER A O 1
ATOM 939 N N . ARG A 1 117 ? -25.023 -11.000 6.613 1.00 52.88 117 ARG A N 1
A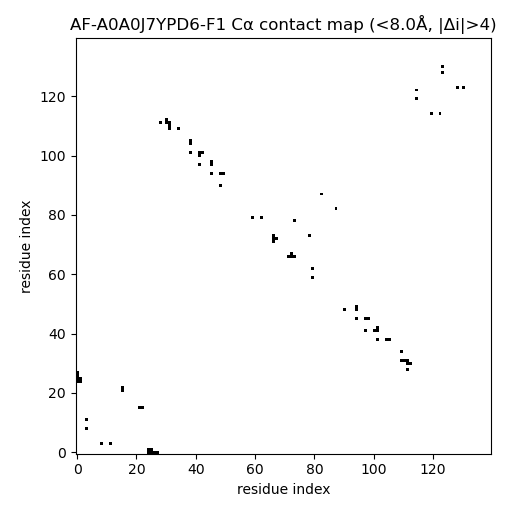TOM 940 C CA . ARG A 1 117 ? -25.210 -10.435 5.257 1.00 52.88 117 ARG A CA 1
ATOM 941 C C . ARG A 1 117 ? -26.664 -10.056 4.962 1.00 52.88 117 ARG A C 1
ATOM 943 O O . ARG A 1 117 ? -26.894 -9.159 4.162 1.00 52.88 117 ARG A O 1
ATOM 950 N N . SER A 1 118 ? -27.620 -10.710 5.619 1.00 54.31 118 SER A N 1
ATOM 951 C CA . SER A 1 118 ? -29.053 -10.454 5.456 1.00 54.31 118 SER A CA 1
ATOM 952 C C . SER A 1 118 ? -29.574 -9.248 6.252 1.00 54.31 118 SER A C 1
ATOM 954 O O . SER A 1 118 ? -30.702 -8.835 6.021 1.00 54.31 118 SER A O 1
ATOM 956 N N . PHE A 1 119 ? -28.788 -8.680 7.178 1.00 51.91 119 PHE A N 1
ATOM 957 C CA . PHE A 1 119 ? -29.247 -7.658 8.137 1.00 51.91 119 PHE A CA 1
ATOM 958 C C . PHE A 1 119 ? -28.342 -6.417 8.225 1.00 51.91 119 PHE A C 1
ATOM 960 O O . PHE A 1 119 ? -28.457 -5.635 9.169 1.00 51.91 119 PHE A O 1
ATOM 967 N N . VAL A 1 120 ? -27.464 -6.199 7.240 1.00 53.50 120 VAL A N 1
ATOM 968 C CA . VAL A 1 120 ? -26.549 -5.036 7.210 1.00 53.50 120 VAL A CA 1
ATOM 969 C C . VAL A 1 120 ? -27.308 -3.701 7.287 1.00 53.50 120 VAL A C 1
ATOM 971 O O . VAL A 1 120 ? -26.820 -2.755 7.897 1.00 53.50 120 VAL A O 1
ATOM 974 N N . THR A 1 121 ? -28.539 -3.645 6.774 1.00 50.31 121 THR A N 1
ATOM 975 C CA . THR A 1 121 ? -29.400 -2.452 6.795 1.00 50.31 121 THR A CA 1
ATOM 976 C C . THR A 1 121 ? -29.999 -2.128 8.164 1.00 50.31 121 THR A C 1
ATOM 978 O O . THR A 1 121 ? -30.321 -0.972 8.420 1.00 50.31 121 THR A O 1
ATOM 981 N N . VAL A 1 122 ? -30.143 -3.104 9.067 1.00 46.62 122 VAL A N 1
ATOM 982 C CA . VAL A 1 122 ? -30.901 -2.896 10.316 1.00 46.62 122 VAL A CA 1
ATOM 983 C C . VAL A 1 122 ? -30.013 -2.346 11.434 1.00 46.62 122 VAL A C 1
ATOM 985 O O . VAL A 1 122 ? -30.463 -1.530 12.232 1.00 46.62 122 VAL A O 1
ATOM 988 N N . ASN A 1 123 ? -28.728 -2.717 11.464 1.00 44.62 123 ASN A N 1
ATOM 989 C CA . ASN A 1 123 ? -27.814 -2.258 12.517 1.00 44.62 123 ASN A CA 1
ATOM 990 C C . ASN A 1 123 ? -27.160 -0.897 12.205 1.00 44.62 123 ASN A C 1
ATOM 992 O O . ASN A 1 123 ? -26.736 -0.194 13.119 1.00 44.62 123 ASN A O 1
ATOM 996 N N . ASN A 1 124 ? -27.120 -0.493 10.928 1.00 46.66 124 ASN A N 1
ATOM 997 C CA . ASN A 1 124 ? -26.543 0.788 10.499 1.00 46.66 124 ASN A CA 1
ATOM 998 C C . ASN A 1 124 ? -27.482 1.991 10.735 1.00 46.66 124 ASN A C 1
ATOM 1000 O O . ASN A 1 124 ? -27.040 3.133 10.693 1.00 46.66 124 ASN A O 1
ATOM 1004 N N . ALA A 1 125 ? -28.766 1.746 11.026 1.00 44.38 125 ALA A N 1
ATOM 1005 C CA . ALA A 1 125 ? -29.731 2.787 11.390 1.00 44.38 125 ALA A CA 1
ATOM 1006 C C . ALA A 1 125 ? -29.592 3.264 12.852 1.00 44.38 125 ALA A C 1
ATOM 1008 O O . ALA A 1 125 ? -30.099 4.327 13.200 1.00 44.38 125 ALA A O 1
ATOM 1009 N N . ILE A 1 126 ? -28.906 2.500 13.712 1.00 44.25 126 ILE A N 1
ATOM 1010 C CA . ILE A 1 126 ? -28.768 2.808 15.149 1.00 44.25 126 ILE A CA 1
ATOM 1011 C C . ILE A 1 126 ? -27.600 3.777 15.408 1.00 44.25 126 ILE A C 1
ATOM 1013 O O . ILE A 1 126 ? -27.653 4.592 16.325 1.00 44.25 126 ILE A O 1
ATOM 1017 N N . HIS A 1 127 ? -26.570 3.752 14.559 1.00 46.47 127 HIS A N 1
ATOM 1018 C CA . HIS A 1 127 ? -25.463 4.706 14.571 1.00 46.47 127 HIS A CA 1
ATOM 1019 C C . HIS A 1 127 ? -25.437 5.435 13.230 1.00 46.47 127 HIS A C 1
ATOM 1021 O O . HIS A 1 127 ? -24.919 4.889 12.262 1.00 46.47 127 HIS A O 1
ATOM 1027 N N . GLY A 1 128 ? -26.018 6.642 13.184 1.00 41.56 128 GLY A N 1
ATOM 1028 C CA . GLY A 1 128 ? -26.256 7.465 11.989 1.00 41.56 128 GLY A CA 1
ATOM 1029 C C . GLY A 1 128 ? -25.019 7.779 11.140 1.00 41.56 128 GLY A C 1
ATOM 1030 O O . GLY A 1 128 ? -24.551 8.913 11.086 1.00 41.56 128 GLY A O 1
ATOM 1031 N N . THR A 1 129 ? -24.514 6.770 10.444 1.00 44.72 129 THR A N 1
ATOM 1032 C CA . THR A 1 129 ? -23.495 6.860 9.406 1.00 44.72 129 THR A CA 1
ATOM 1033 C C . THR A 1 129 ? -24.185 6.560 8.083 1.00 44.72 129 THR A C 1
ATOM 1035 O O . THR A 1 129 ? -24.909 5.573 7.959 1.00 44.72 129 THR A O 1
ATOM 1038 N N . MET A 1 130 ? -24.035 7.484 7.132 1.00 38.97 130 MET A N 1
ATOM 1039 C CA . MET A 1 130 ? -24.712 7.456 5.836 1.00 38.97 130 MET A CA 1
ATOM 1040 C C . MET A 1 130 ? -24.582 6.094 5.150 1.00 38.97 130 MET A C 1
ATOM 1042 O O . MET A 1 130 ? -23.496 5.519 5.059 1.00 38.97 130 MET A O 1
ATOM 1046 N N . ASP A 1 131 ? -25.719 5.617 4.656 1.00 47.16 131 ASP A N 1
ATOM 1047 C CA . ASP A 1 131 ? -25.851 4.398 3.879 1.00 47.16 131 ASP A CA 1
ATOM 1048 C C . ASP A 1 131 ? -25.096 4.537 2.543 1.00 47.16 131 ASP A C 1
ATOM 1050 O O . ASP A 1 131 ? -25.417 5.375 1.700 1.00 47.16 131 ASP A O 1
ATOM 1054 N N . PHE A 1 132 ? -24.079 3.697 2.324 1.00 42.53 132 PHE A N 1
ATOM 1055 C CA . PHE A 1 132 ? -23.328 3.656 1.062 1.00 42.53 132 PHE A CA 1
ATOM 1056 C C . PHE A 1 132 ? -24.202 3.254 -0.142 1.00 42.53 132 PHE A C 1
ATOM 1058 O O . PHE A 1 132 ? -23.808 3.490 -1.287 1.00 42.53 132 PHE A O 1
ATOM 1065 N N . SER A 1 133 ? -25.391 2.687 0.094 1.00 49.34 133 SER A N 1
ATOM 1066 C CA . SER A 1 133 ? -26.379 2.357 -0.940 1.00 49.34 133 SER A CA 1
ATOM 1067 C C . SER A 1 133 ? -26.909 3.599 -1.666 1.00 49.34 133 SER A C 1
ATOM 1069 O O . SER A 1 133 ? -27.230 3.518 -2.855 1.00 49.34 133 SER A O 1
ATOM 1071 N N . ASP A 1 134 ? -26.943 4.755 -0.996 1.00 41.69 134 ASP A N 1
ATOM 1072 C CA . ASP A 1 134 ? -27.438 6.010 -1.574 1.00 41.69 134 ASP A CA 1
ATOM 1073 C C . ASP A 1 134 ? -26.424 6.654 -2.533 1.00 41.69 134 ASP A C 1
ATOM 1075 O O . ASP A 1 134 ? -26.801 7.326 -3.493 1.00 41.69 134 ASP A O 1
ATOM 1079 N N . VAL A 1 135 ? -25.127 6.369 -2.364 1.00 42.91 135 VAL A N 1
ATOM 1080 C CA . VAL A 1 135 ? -24.068 6.872 -3.259 1.00 42.91 135 VAL A CA 1
ATOM 1081 C C . VAL A 1 135 ? -24.102 6.170 -4.622 1.00 42.91 135 VAL A C 1
ATOM 1083 O O . VAL A 1 135 ? -23.782 6.775 -5.645 1.00 42.91 135 VAL A O 1
ATOM 1086 N N . VAL A 1 136 ? -24.530 4.904 -4.666 1.00 47.28 136 VAL A N 1
ATOM 1087 C CA . VAL A 1 136 ? -24.584 4.114 -5.909 1.00 47.28 136 VAL A CA 1
ATOM 1088 C C . VAL A 1 136 ? -25.806 4.471 -6.764 1.00 47.28 136 VAL A C 1
ATOM 1090 O O . VAL A 1 136 ? -25.752 4.344 -7.985 1.00 47.28 136 VAL A O 1
ATOM 1093 N N . LYS A 1 137 ? -26.886 4.988 -6.165 1.00 42.44 137 LYS A N 1
ATOM 1094 C CA . LYS A 1 137 ? -28.109 5.368 -6.896 1.00 42.44 137 LYS A CA 1
ATOM 1095 C C . LYS A 1 137 ? -28.083 6.779 -7.495 1.00 42.44 137 LYS A C 1
ATOM 1097 O O . LYS A 1 137 ? -28.952 7.100 -8.293 1.00 42.44 137 LYS A O 1
ATOM 1102 N N . SER A 1 138 ? -27.079 7.600 -7.180 1.00 39.97 138 SER A N 1
ATOM 1103 C CA . SER A 1 138 ? -26.954 8.976 -7.697 1.00 39.97 138 SER A CA 1
ATOM 1104 C C . SER A 1 138 ? -26.257 9.088 -9.072 1.00 39.97 138 SER A C 1
ATOM 1106 O O . SER A 1 138 ? -26.030 10.201 -9.549 1.00 39.97 138 SER A O 1
ATOM 1108 N N . LYS A 1 139 ? -25.886 7.976 -9.720 1.00 41.28 139 LYS A N 1
ATOM 1109 C CA . LYS A 1 139 ? -25.288 7.966 -11.073 1.00 41.28 139 LYS A CA 1
ATOM 1110 C C . LYS A 1 139 ? -25.980 6.975 -12.018 1.00 41.28 139 LYS A C 1
ATOM 1112 O O . LYS A 1 139 ? -25.310 6.212 -12.714 1.00 41.28 139 LYS A O 1
ATOM 1117 N N . ALA A 1 140 ? -27.308 6.998 -12.029 1.00 38.28 140 ALA A N 1
ATOM 1118 C CA . ALA A 1 140 ? -28.131 6.429 -13.093 1.00 38.28 140 ALA A CA 1
ATOM 1119 C C . ALA A 1 140 ? -29.031 7.528 -13.659 1.00 38.28 140 ALA A C 1
ATOM 1121 O O . ALA A 1 140 ? -29.540 8.324 -12.837 1.00 38.28 140 ALA A O 1
#

Solvent-accessible surface area (backbone atoms only — not comparable to full-atom values): 8757 Å² total; per-residue (Å²): 109,79,98,65,57,86,87,47,46,67,61,51,52,51,52,57,68,72,42,95,62,85,79,79,70,57,88,72,65,64,74,47,47,59,63,50,50,54,52,50,54,47,50,54,53,45,50,54,52,51,52,51,52,50,50,57,50,50,54,48,55,50,50,55,50,52,30,61,75,65,74,48,84,81,50,85,85,75,49,79,74,76,68,52,69,70,60,48,53,49,51,51,53,52,50,50,54,45,50,52,54,43,50,61,58,64,73,49,82,94,66,56,84,91,59,55,91,92,44,58,76,67,64,44,69,78,56,91,56,85,64,70,71,60,66,66,64,75,80,117

Sequence (140 aa):
LILVSPNEMTAYNRHVQDLKHKIPEFPVELNMLDPIKRRVKLASRLDKLLSSTKKSSSERNWFEKNASEMDIILDDDLAPKMTDHRSAKRKESEQESLRQALKAELEKPLIPKGVSRSFVTVNNAIHGTMDFSDVVKSKA

Organism: Beta vulgaris subsp. vulgaris (NCBI:txid3555)

Radius of gyration: 25.82 Å; Cα contacts (8 Å, |Δi|>4): 42; chains: 1; bounding box: 59×34×66 Å

Secondary structure (DSSP, 8-state):
-----GGGHHHHHHHHHH-SSPPPPP---HHHHHHHHHHHHHHHHHHHHHHHHHHHHHHHHHHHHHHHHTT----TTTS-----HHHHHHHHHHHHHHHHHHHHHHHS----TT--TT-HHHHTTTTT---HHHHHHTT-

Mean predicted aligned error: 14.14 Å